Protein AF-A0A959I4A2-F1 (afdb_monomer)

Mean predicted aligned error: 8.58 Å

Foldseek 3Di:
DDWEWEFFAAPVDPRGDTDTFDWDDDPPDPQKTFGQGDPDDPRTPCPAHHGGFIFGWDWDADPVRDIGTYGPDGDDDPDPDDDD

Solvent-accessible surface area (backbone atoms only — not comparable to full-atom values): 5105 Å² total; per-residue (Å²): 130,43,78,33,28,39,76,42,47,28,92,88,43,66,83,72,40,74,45,73,29,38,24,41,75,42,87,95,42,90,56,32,29,28,28,69,41,58,90,68,60,91,82,41,61,68,91,68,66,53,63,69,34,43,25,38,49,42,83,42,67,51,99,87,69,50,76,44,48,27,50,72,52,66,49,86,64,69,69,94,83,68,84,131

Sequence (84 aa):
MTKIYVRVFSEEYWFGAWAPVDAVAKEGEEGIFV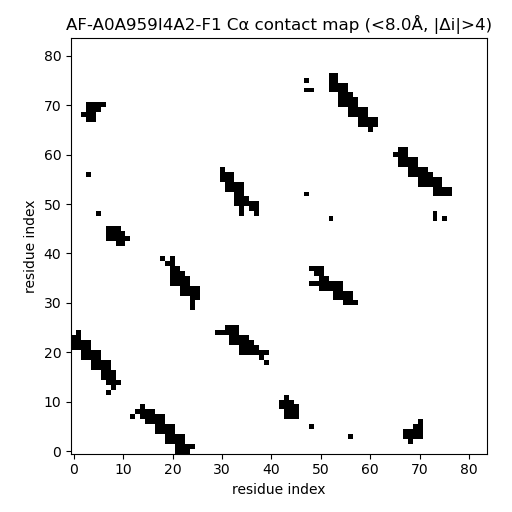IADNDLTEDDEYEFFEPGTEVRVETFTDEHGEEFLGAAEAYFQPADGEEV

Radius of gyration: 13.04 Å; Cα contacts (8 Å, |Δi|>4): 169; chains: 1; bounding box: 24×38×33 Å

Structure (mmCIF, N/CA/C/O backbone):
data_AF-A0A959I4A2-F1
#
_entry.id   AF-A0A959I4A2-F1
#
loop_
_atom_site.group_PDB
_atom_site.id
_atom_site.type_symbol
_atom_site.label_atom_id
_atom_site.label_alt_id
_atom_site.label_comp_id
_atom_site.label_asym_id
_atom_site.label_entity_id
_atom_site.label_seq_id
_atom_site.pdbx_PDB_ins_code
_atom_site.Cartn_x
_atom_site.Cartn_y
_atom_site.Cartn_z
_atom_site.occupancy
_atom_site.B_iso_or_equiv
_atom_site.auth_seq_id
_atom_site.auth_comp_id
_atom_site.auth_asym_id
_atom_site.auth_atom_id
_atom_site.pdb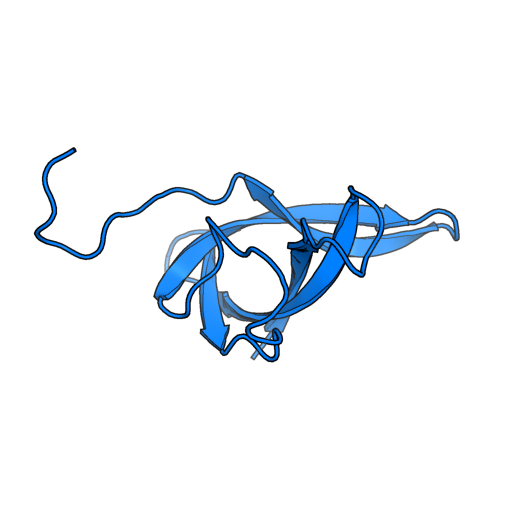x_PDB_model_num
ATOM 1 N N . MET A 1 1 ? -12.292 5.393 -0.049 1.00 78.56 1 MET A N 1
ATOM 2 C CA . MET A 1 1 ? -11.302 4.435 -0.567 1.00 78.56 1 MET A CA 1
ATOM 3 C C . MET A 1 1 ? -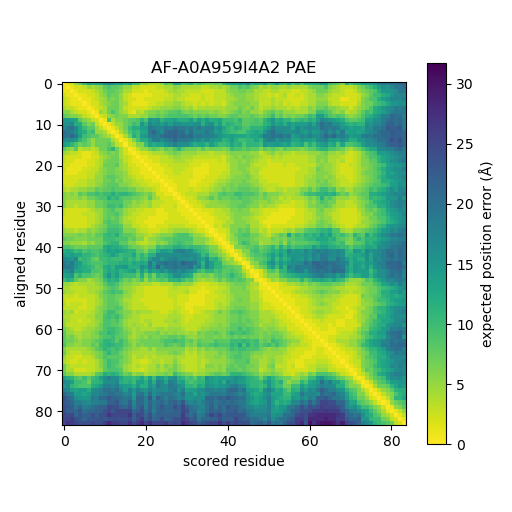10.036 5.223 -0.818 1.00 78.56 1 MET A C 1
ATOM 5 O O . MET A 1 1 ? -10.149 6.330 -1.344 1.00 78.56 1 MET A O 1
ATOM 9 N N . THR A 1 2 ? -8.899 4.734 -0.337 1.00 86.69 2 THR A N 1
ATOM 10 C CA . THR A 1 2 ? -7.613 5.431 -0.417 1.00 86.69 2 THR A CA 1
ATOM 11 C C . THR A 1 2 ? -6.700 4.624 -1.321 1.00 86.69 2 THR A C 1
ATOM 13 O O . THR A 1 2 ? -6.521 3.433 -1.081 1.00 86.69 2 THR A O 1
ATOM 16 N N . LYS A 1 3 ? -6.118 5.262 -2.339 1.00 88.19 3 LYS A N 1
ATOM 17 C CA . LYS A 1 3 ? -5.082 4.622 -3.149 1.00 88.19 3 LYS A CA 1
ATOM 18 C C . LYS A 1 3 ? -3.761 4.651 -2.381 1.00 88.19 3 LYS A C 1
ATOM 20 O O . LYS A 1 3 ? -3.336 5.719 -1.936 1.00 88.19 3 LYS A O 1
ATOM 25 N N . ILE A 1 4 ? -3.149 3.483 -2.222 1.00 87.88 4 ILE A N 1
ATOM 26 C CA . ILE A 1 4 ? -1.802 3.317 -1.665 1.00 87.88 4 ILE A CA 1
ATOM 27 C C . ILE A 1 4 ? -0.931 2.638 -2.718 1.00 87.88 4 ILE A C 1
ATOM 29 O O . ILE A 1 4 ? -1.439 1.909 -3.566 1.00 87.88 4 ILE A O 1
ATOM 33 N N . TYR A 1 5 ? 0.370 2.882 -2.680 1.00 84.69 5 TYR A N 1
ATOM 34 C CA . TYR A 1 5 ? 1.309 2.292 -3.621 1.00 84.69 5 TYR A CA 1
ATOM 35 C C . TYR A 1 5 ? 2.023 1.111 -2.971 1.00 84.69 5 TYR A C 1
ATOM 37 O O . TYR A 1 5 ? 2.544 1.227 -1.864 1.00 84.69 5 TYR A O 1
ATOM 45 N N . VAL A 1 6 ? 2.076 -0.025 -3.655 1.00 81.62 6 VAL A N 1
ATOM 46 C CA . VAL A 1 6 ? 2.828 -1.207 -3.212 1.00 81.62 6 VAL A CA 1
ATOM 47 C C . VAL A 1 6 ? 3.996 -1.451 -4.154 1.00 81.62 6 VAL A C 1
ATOM 49 O O . VAL A 1 6 ? 3.920 -1.127 -5.342 1.00 81.62 6 VAL A O 1
ATOM 52 N N . ARG A 1 7 ? 5.101 -1.986 -3.628 1.00 76.31 7 ARG A N 1
ATOM 53 C CA . ARG A 1 7 ? 6.216 -2.409 -4.478 1.00 76.31 7 ARG A CA 1
ATOM 54 C C . ARG A 1 7 ? 5.837 -3.691 -5.196 1.00 76.31 7 ARG A C 1
ATOM 56 O O . ARG A 1 7 ? 5.440 -4.656 -4.550 1.00 76.31 7 ARG A O 1
ATOM 63 N N . VAL A 1 8 ? 6.012 -3.689 -6.509 1.00 71.38 8 VAL A N 1
ATOM 64 C CA . VAL A 1 8 ? 5.747 -4.841 -7.364 1.00 71.38 8 VAL A CA 1
ATOM 65 C C . VAL A 1 8 ? 7.065 -5.464 -7.803 1.00 71.38 8 VAL A C 1
ATOM 67 O O . VAL A 1 8 ? 8.020 -4.766 -8.165 1.00 71.38 8 VAL A O 1
ATOM 70 N N . PHE A 1 9 ? 7.096 -6.792 -7.757 1.00 66.69 9 PHE A N 1
ATOM 71 C CA . PHE A 1 9 ? 8.135 -7.619 -8.344 1.00 66.69 9 PHE A CA 1
ATOM 72 C C . PHE A 1 9 ? 7.474 -8.410 -9.464 1.00 66.69 9 PHE A C 1
ATOM 74 O O . PHE A 1 9 ? 6.641 -9.268 -9.221 1.00 66.69 9 PHE A O 1
ATOM 81 N N . SER A 1 10 ? 7.779 -8.052 -10.699 1.00 58.50 10 SER A N 1
ATOM 82 C CA . SER A 1 10 ? 7.207 -8.676 -11.884 1.00 58.50 10 SER A CA 1
ATOM 83 C C . SER A 1 10 ? 8.329 -8.937 -12.874 1.00 58.50 10 SER A C 1
ATOM 85 O O . SER A 1 10 ? 9.328 -8.216 -12.882 1.00 58.50 10 SER A O 1
ATOM 87 N N . GLU A 1 11 ? 8.201 -9.971 -13.703 1.00 54.66 11 GLU A N 1
ATOM 88 C CA . GLU A 1 11 ? 9.124 -10.161 -14.825 1.00 54.66 11 GLU A CA 1
ATOM 89 C C . GLU A 1 11 ? 8.954 -9.054 -15.889 1.00 54.66 11 GLU A C 1
ATOM 91 O O . GLU A 1 11 ? 9.911 -8.727 -16.598 1.00 54.66 11 GLU A O 1
ATOM 96 N N . GLU A 1 12 ? 7.769 -8.434 -15.971 1.00 52.53 12 GLU A N 1
ATOM 97 C CA . GLU A 1 12 ? 7.435 -7.375 -16.933 1.00 52.53 12 GLU A CA 1
ATOM 98 C C . GLU A 1 12 ? 7.777 -5.962 -16.429 1.00 52.53 12 GLU A C 1
ATOM 100 O O . GLU A 1 12 ? 8.147 -5.093 -17.228 1.00 52.53 12 GLU A O 1
ATOM 105 N N . TYR A 1 13 ? 7.727 -5.727 -15.114 1.00 49.97 13 TYR A N 1
ATOM 106 C CA . TYR A 1 13 ? 8.126 -4.457 -14.498 1.00 49.97 13 TYR A CA 1
ATOM 107 C C . TYR A 1 13 ? 9.466 -4.595 -13.777 1.00 49.97 13 TYR A C 1
ATOM 109 O O . TYR A 1 13 ? 9.649 -5.463 -12.934 1.00 49.97 13 TYR A O 1
ATOM 117 N N . TRP A 1 14 ? 10.420 -3.701 -14.061 1.00 52.44 14 TRP A N 1
ATOM 118 C CA . TRP A 1 14 ? 11.708 -3.698 -13.362 1.00 52.44 14 TRP A CA 1
ATOM 119 C C . TRP A 1 14 ? 11.527 -3.739 -11.839 1.00 52.44 14 TRP A C 1
ATOM 121 O O . TRP A 1 14 ? 10.770 -2.942 -11.286 1.00 52.44 14 TRP A O 1
ATOM 131 N N . PHE A 1 15 ? 12.269 -4.641 -11.182 1.00 52.50 15 PHE A N 1
ATOM 132 C CA . PHE A 1 15 ? 12.410 -4.735 -9.726 1.00 52.50 15 PHE A CA 1
ATOM 133 C C . PHE A 1 15 ? 12.357 -3.346 -9.069 1.00 52.50 15 PHE A C 1
ATOM 135 O O . PHE A 1 15 ? 13.286 -2.549 -9.227 1.00 52.50 15 PHE A O 1
ATOM 142 N N . GLY A 1 16 ? 11.283 -3.066 -8.322 1.00 56.75 16 GLY A N 1
ATOM 143 C CA . GLY A 1 16 ? 11.114 -1.803 -7.596 1.00 56.75 16 GLY A CA 1
ATOM 144 C C . GLY A 1 16 ? 10.132 -0.796 -8.205 1.00 56.75 16 GLY A C 1
ATOM 145 O O . GLY A 1 16 ? 10.096 0.342 -7.733 1.00 56.75 16 GLY A O 1
ATOM 146 N N . ALA A 1 17 ? 9.332 -1.182 -9.201 1.00 68.69 17 ALA A N 1
ATOM 147 C CA . ALA A 1 17 ? 8.177 -0.392 -9.623 1.00 68.69 17 ALA A CA 1
ATOM 148 C C . ALA A 1 17 ? 7.114 -0.311 -8.507 1.00 68.69 17 ALA A C 1
ATOM 150 O O . ALA A 1 17 ? 6.958 -1.230 -7.701 1.00 68.69 17 ALA A O 1
ATOM 151 N N . TRP A 1 18 ? 6.382 0.804 -8.464 1.00 78.44 18 TRP A N 1
ATOM 152 C CA . TRP A 1 18 ? 5.267 1.021 -7.542 1.00 78.44 18 TRP A CA 1
ATOM 153 C C . TRP A 1 18 ? 3.947 0.950 -8.304 1.00 78.44 18 TRP A C 1
ATOM 155 O O . TRP A 1 18 ? 3.785 1.652 -9.303 1.00 78.44 18 TRP A O 1
ATOM 165 N N . ALA A 1 19 ? 2.996 0.159 -7.814 1.00 80.00 19 ALA A N 1
ATOM 166 C CA . ALA A 1 19 ? 1.662 0.058 -8.397 1.00 80.00 19 ALA A CA 1
ATOM 167 C C . ALA A 1 19 ? 0.582 0.506 -7.401 1.00 80.00 19 ALA A C 1
ATOM 169 O O . ALA A 1 19 ? 0.709 0.238 -6.202 1.00 80.00 19 ALA A O 1
ATOM 170 N N . PRO A 1 20 ? -0.467 1.207 -7.865 1.00 85.50 20 PRO A N 1
ATOM 171 C CA . PRO A 1 20 ? -1.547 1.658 -7.003 1.00 85.50 20 PRO A CA 1
ATOM 172 C C . PRO A 1 20 ? -2.529 0.517 -6.702 1.00 85.50 20 PRO A C 1
ATOM 174 O O . PRO A 1 20 ? -3.026 -0.133 -7.615 1.00 85.50 20 PRO A O 1
ATOM 177 N N . VAL A 1 21 ? -2.894 0.352 -5.434 1.00 86.06 21 VAL A N 1
ATOM 178 C CA . VAL A 1 21 ? -3.972 -0.541 -4.978 1.00 86.06 21 VAL A CA 1
ATOM 179 C C . VAL A 1 21 ? -4.991 0.243 -4.166 1.00 86.06 21 VAL A C 1
ATOM 181 O O . VAL A 1 21 ? -4.677 1.301 -3.606 1.00 86.06 21 VAL A O 1
ATOM 184 N N . ASP A 1 22 ? -6.227 -0.247 -4.109 1.00 89.62 22 ASP A N 1
ATOM 185 C CA . ASP A 1 22 ? -7.227 0.338 -3.226 1.00 89.62 22 ASP A CA 1
ATOM 186 C C . ASP A 1 22 ? -7.113 -0.250 -1.826 1.00 89.62 22 ASP A C 1
ATOM 188 O O . ASP A 1 22 ? -7.108 -1.463 -1.632 1.00 89.62 22 ASP A O 1
ATOM 192 N N . ALA A 1 23 ? -7.091 0.627 -0.828 1.00 89.44 23 ALA A N 1
ATOM 193 C CA . ALA A 1 23 ? -7.060 0.231 0.564 1.00 89.44 23 ALA A CA 1
ATOM 194 C C . ALA A 1 23 ? -7.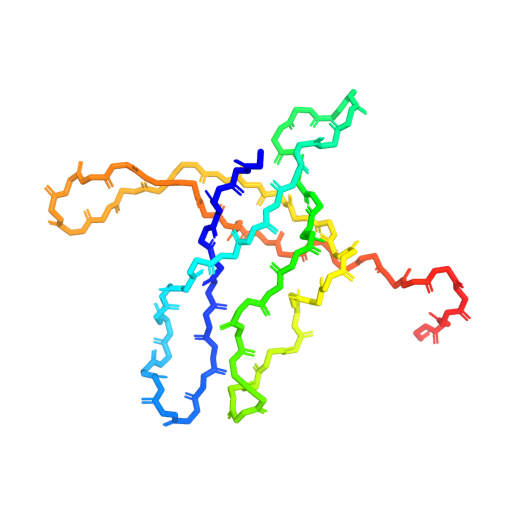997 1.078 1.434 1.00 89.44 23 ALA A C 1
ATOM 196 O O . ALA A 1 23 ? -8.451 2.177 1.075 1.00 89.44 23 ALA A O 1
ATOM 197 N N . VAL A 1 24 ? -8.303 0.542 2.611 1.00 91.12 24 VAL A N 1
ATOM 198 C CA . VAL A 1 24 ? -9.154 1.170 3.623 1.00 91.12 24 VAL A CA 1
ATOM 199 C C . VAL A 1 24 ? -8.361 1.285 4.917 1.00 91.12 24 VAL A C 1
ATOM 201 O O . VAL A 1 24 ? -7.750 0.319 5.355 1.00 91.12 24 VAL A O 1
ATOM 204 N N . ALA A 1 25 ? -8.360 2.471 5.527 1.00 90.31 25 ALA A N 1
ATOM 205 C CA . ALA A 1 25 ? -7.718 2.673 6.821 1.00 90.31 25 ALA A CA 1
ATOM 206 C C . ALA A 1 25 ? -8.379 1.778 7.880 1.00 90.31 25 ALA A C 1
ATOM 208 O O . ALA A 1 25 ? -9.610 1.748 7.985 1.00 90.31 25 ALA A O 1
ATOM 209 N N . LYS A 1 26 ? -7.569 1.065 8.664 1.00 87.50 26 LYS A N 1
ATOM 210 C CA . LYS A 1 26 ? -8.061 0.191 9.728 1.00 87.50 26 LYS A CA 1
ATOM 211 C C . LYS A 1 26 ? -8.529 1.033 10.915 1.00 87.50 26 LYS A C 1
ATOM 213 O O . LYS A 1 26 ? -7.816 1.910 11.402 1.00 87.50 26 LYS A O 1
ATOM 218 N N . GLU A 1 27 ? -9.758 0.800 11.370 1.00 87.06 27 GLU A N 1
ATOM 219 C CA . GLU A 1 27 ? -10.337 1.581 12.464 1.00 87.06 27 GLU A CA 1
ATOM 220 C C . GLU A 1 27 ? -9.549 1.354 13.764 1.00 87.06 27 GLU A C 1
ATOM 222 O O . GLU A 1 27 ? -9.358 0.222 14.199 1.00 87.06 27 GLU A O 1
ATOM 227 N N . GLY A 1 28 ? -9.093 2.441 14.392 1.00 86.06 28 GLY A N 1
ATOM 228 C CA . GLY A 1 28 ? -8.345 2.389 15.652 1.00 86.06 28 GLY A CA 1
ATOM 229 C C . GLY A 1 28 ? -6.833 2.168 15.520 1.00 86.06 28 GLY A C 1
ATOM 230 O O . GLY A 1 28 ? -6.146 2.253 16.537 1.00 86.06 28 GLY A O 1
ATOM 231 N N . GLU A 1 29 ? -6.301 1.960 14.309 1.00 85.69 29 GLU A N 1
ATOM 232 C CA . GLU A 1 29 ? -4.865 1.761 14.060 1.00 85.69 29 GLU A CA 1
ATOM 233 C C . GLU A 1 29 ? -4.326 2.785 13.048 1.00 85.69 29 GLU A C 1
ATOM 235 O O . GLU A 1 29 ? -4.488 2.659 11.835 1.00 85.69 29 GLU A O 1
ATOM 240 N N . GLU A 1 30 ? -3.679 3.839 13.555 1.00 85.25 30 GLU A N 1
ATOM 241 C CA . GLU A 1 30 ? -3.111 4.896 12.715 1.00 85.25 30 GLU A CA 1
ATOM 242 C C . GLU A 1 30 ? -1.975 4.356 11.831 1.00 85.25 30 GLU A C 1
ATOM 244 O O . GLU A 1 30 ? -1.038 3.719 12.313 1.00 85.25 30 GLU A O 1
ATOM 249 N N . GLY A 1 31 ? -2.057 4.627 10.526 1.00 85.25 31 GLY A N 1
ATOM 250 C CA . GLY A 1 31 ? -1.057 4.196 9.546 1.00 85.25 31 GLY A CA 1
ATOM 251 C C . GLY A 1 31 ? -1.199 2.746 9.072 1.00 85.25 31 GLY A C 1
ATOM 252 O O . GLY A 1 31 ? -0.386 2.318 8.256 1.00 85.25 31 GLY A O 1
ATOM 253 N N . ILE A 1 32 ? -2.218 2.006 9.528 1.00 88.12 32 ILE A N 1
ATOM 254 C CA . ILE A 1 32 ? -2.534 0.660 9.032 1.00 88.12 32 ILE A CA 1
ATOM 255 C C . ILE A 1 32 ? -3.684 0.726 8.028 1.00 88.12 32 ILE A C 1
ATOM 257 O O . ILE A 1 32 ? -4.721 1.350 8.271 1.00 88.12 32 ILE A O 1
ATOM 261 N N . PHE A 1 33 ? -3.493 0.070 6.889 1.00 90.06 33 PHE A N 1
ATOM 262 C CA . PHE A 1 33 ? -4.465 -0.025 5.810 1.00 90.06 33 PHE A CA 1
ATOM 263 C C . PHE A 1 33 ? -4.689 -1.487 5.436 1.00 90.06 33 PHE A C 1
ATOM 265 O O . PHE A 1 33 ? -3.755 -2.280 5.426 1.00 90.06 33 PHE A O 1
ATOM 272 N N . VAL A 1 34 ? -5.931 -1.829 5.113 1.00 88.38 34 VAL A N 1
ATOM 273 C CA . VAL A 1 34 ? -6.324 -3.142 4.599 1.00 88.38 34 VAL A CA 1
ATOM 274 C C . VAL A 1 34 ? -6.532 -3.013 3.098 1.00 88.38 34 VAL A C 1
ATOM 276 O O . VAL A 1 34 ? -7.316 -2.157 2.671 1.00 88.38 34 VAL A O 1
ATOM 279 N N . ILE A 1 35 ? -5.846 -3.832 2.300 1.00 86.81 35 ILE A N 1
ATOM 280 C CA . ILE A 1 35 ? -6.044 -3.867 0.845 1.00 86.81 35 ILE A CA 1
ATOM 281 C C . ILE A 1 35 ? -7.471 -4.334 0.576 1.00 86.81 35 ILE A C 1
ATOM 283 O O . ILE A 1 35 ? -7.891 -5.388 1.038 1.00 86.81 35 ILE A O 1
ATOM 287 N N . ALA A 1 36 ? -8.248 -3.516 -0.118 1.00 87.06 36 ALA A N 1
ATOM 288 C CA . ALA A 1 36 ? -9.643 -3.805 -0.424 1.00 87.06 36 ALA A CA 1
ATOM 289 C C . ALA A 1 36 ? -9.798 -4.429 -1.810 1.00 87.06 36 ALA A C 1
ATOM 291 O O . ALA A 1 36 ? -10.679 -5.263 -2.000 1.00 87.06 36 ALA A O 1
ATOM 292 N N . ASP A 1 37 ? -8.954 -4.014 -2.750 1.00 81.81 37 ASP A N 1
ATOM 293 C CA . ASP A 1 37 ? -8.917 -4.521 -4.113 1.00 81.81 37 ASP A CA 1
ATOM 294 C C . ASP A 1 37 ? -7.511 -4.311 -4.683 1.00 81.81 37 ASP A C 1
ATOM 296 O O . ASP A 1 37 ? -6.848 -3.309 -4.370 1.00 81.81 37 ASP A O 1
ATOM 300 N N . ASN A 1 38 ? -7.053 -5.262 -5.494 1.00 73.38 38 ASN A N 1
ATOM 301 C CA . ASN A 1 38 ? -5.823 -5.123 -6.246 1.00 73.38 38 ASN A CA 1
ATOM 302 C C . ASN A 1 38 ? -6.136 -5.188 -7.755 1.00 73.38 38 ASN A C 1
ATOM 304 O O . ASN A 1 38 ? -6.519 -6.210 -8.301 1.00 73.38 38 ASN A O 1
ATOM 308 N N . ASP A 1 39 ? -5.951 -4.074 -8.467 1.00 71.25 39 ASP A N 1
ATOM 309 C CA . ASP A 1 39 ? -6.062 -4.015 -9.940 1.00 71.25 39 ASP A CA 1
ATOM 310 C C . ASP A 1 39 ? -4.789 -4.565 -10.624 1.00 71.25 39 ASP A C 1
ATOM 312 O O . ASP A 1 39 ? -4.326 -4.087 -11.661 1.00 71.25 39 ASP A O 1
ATOM 316 N N . LEU A 1 40 ? -4.167 -5.527 -9.964 1.00 70.12 40 LEU A N 1
ATOM 317 C CA . LEU A 1 40 ? -2.836 -6.044 -10.191 1.00 70.12 40 LEU A CA 1
ATOM 318 C C . LEU A 1 40 ? -2.962 -7.305 -11.069 1.00 70.12 40 LEU A C 1
ATOM 320 O O . LEU A 1 40 ? -3.760 -8.192 -10.775 1.00 70.12 40 LEU A O 1
ATOM 324 N N . THR A 1 41 ? -2.260 -7.362 -12.203 1.00 64.62 41 THR A N 1
ATOM 325 C CA . THR A 1 41 ? -2.413 -8.431 -13.211 1.00 64.62 41 THR A CA 1
ATOM 326 C C . THR A 1 41 ? -1.768 -9.755 -12.790 1.00 64.62 41 THR A C 1
ATOM 328 O O . THR A 1 41 ? -0.645 -9.746 -12.321 1.00 64.62 41 THR A O 1
ATOM 331 N N . GLU A 1 42 ? -2.429 -10.902 -13.012 1.00 55.12 42 GLU A N 1
ATOM 332 C CA . GLU A 1 42 ? -1.967 -12.252 -12.590 1.00 55.12 42 GLU A CA 1
ATOM 333 C C . GLU A 1 42 ? -0.524 -12.637 -13.003 1.00 55.12 42 GLU A C 1
ATOM 335 O O . GLU A 1 42 ? 0.053 -13.525 -12.382 1.00 55.12 42 GLU A O 1
ATOM 340 N N . ASP A 1 43 ? 0.054 -12.003 -14.031 1.00 57.09 43 ASP A N 1
ATOM 341 C CA . ASP A 1 43 ? 1.435 -12.236 -14.503 1.00 57.09 43 ASP A CA 1
ATOM 342 C C . ASP A 1 43 ? 2.520 -11.574 -13.631 1.00 57.09 43 ASP A C 1
ATOM 344 O O . ASP A 1 43 ? 3.708 -11.870 -13.750 1.00 57.09 43 ASP A O 1
ATOM 348 N N . ASP A 1 44 ? 2.139 -10.673 -12.740 1.00 60.66 44 ASP A N 1
ATOM 349 C CA . ASP A 1 44 ? 3.055 -10.061 -11.794 1.00 60.66 44 ASP A CA 1
ATOM 350 C C . ASP A 1 44 ? 3.106 -10.929 -10.518 1.00 60.66 44 ASP A C 1
ATOM 352 O O . ASP A 1 44 ? 2.084 -11.230 -9.898 1.00 60.66 44 ASP A O 1
ATOM 356 N N . GLU A 1 45 ? 4.297 -11.360 -10.103 1.00 52.62 45 GLU A N 1
ATOM 357 C CA . GLU A 1 45 ? 4.472 -12.213 -8.921 1.00 52.62 45 GLU A CA 1
ATOM 358 C C . GLU A 1 45 ? 4.254 -11.406 -7.624 1.00 52.62 45 GLU A C 1
ATOM 360 O O . GLU A 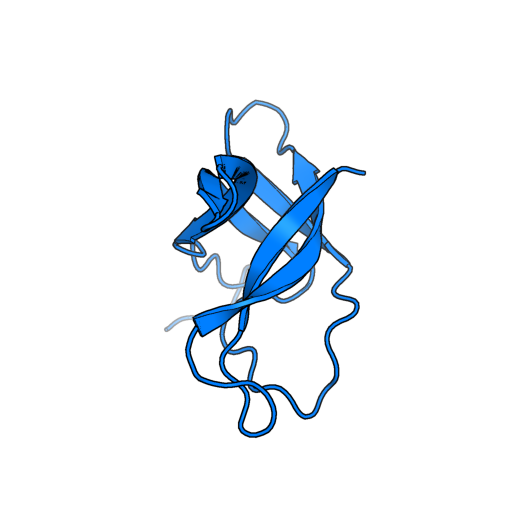1 45 ? 5.178 -10.881 -6.995 1.00 52.62 45 GLU A O 1
ATOM 365 N N . TYR A 1 46 ? 2.995 -11.289 -7.200 1.00 59.91 46 TYR A N 1
ATOM 366 C CA . TYR A 1 46 ? 2.612 -10.609 -5.963 1.00 59.91 46 TYR A CA 1
ATOM 367 C C . TYR A 1 46 ? 2.613 -11.566 -4.777 1.00 59.91 46 TYR A C 1
ATOM 369 O O . TYR A 1 46 ? 1.560 -11.954 -4.283 1.00 59.91 46 TYR A O 1
ATOM 377 N N . GLU A 1 47 ? 3.778 -11.918 -4.245 1.00 51.91 47 GLU A N 1
ATOM 378 C CA . GLU A 1 47 ? 3.808 -12.766 -3.040 1.00 51.91 47 GLU A CA 1
ATOM 379 C C . GLU A 1 47 ? 3.127 -12.120 -1.800 1.00 51.91 47 GLU A C 1
ATOM 381 O O . GLU A 1 47 ? 2.951 -12.802 -0.795 1.00 51.91 47 GLU A O 1
ATOM 386 N N . PHE A 1 48 ? 2.734 -10.828 -1.814 1.00 59.84 48 PHE A N 1
ATOM 387 C CA . PHE A 1 48 ? 2.512 -10.082 -0.559 1.00 59.84 48 PHE A CA 1
ATOM 388 C C . PHE A 1 48 ? 1.308 -9.119 -0.461 1.00 59.84 48 PHE A C 1
ATOM 390 O O . PHE A 1 48 ? 1.178 -8.475 0.580 1.00 59.84 48 PHE A O 1
ATOM 397 N N . PHE A 1 49 ? 0.442 -8.962 -1.474 1.00 72.00 49 PHE A N 1
ATOM 398 C CA . PHE A 1 49 ? -0.567 -7.874 -1.480 1.00 72.00 49 PHE A CA 1
ATOM 399 C C . PHE A 1 49 ? -1.961 -8.284 -1.986 1.00 72.00 49 PHE A C 1
ATOM 401 O O . PHE A 1 49 ? -2.563 -7.605 -2.823 1.00 72.00 49 PHE A O 1
ATOM 408 N N . GLU A 1 50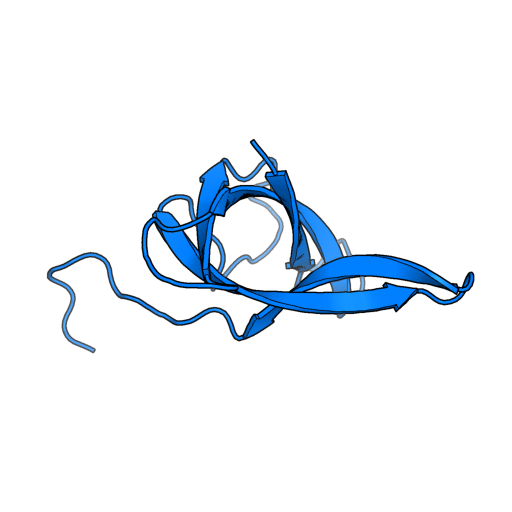 ? -2.490 -9.394 -1.480 1.00 77.25 50 GLU A N 1
ATOM 409 C CA . GLU A 1 50 ? -3.863 -9.827 -1.761 1.00 77.25 50 GLU A CA 1
ATOM 410 C C . GLU A 1 50 ? -4.911 -8.939 -1.054 1.00 77.25 50 GLU A C 1
ATOM 412 O O . GLU A 1 50 ? -4.615 -8.285 -0.045 1.00 77.25 50 GLU A O 1
ATOM 417 N N . PRO A 1 51 ? -6.168 -8.893 -1.539 1.00 84.12 51 PRO A N 1
ATOM 418 C CA . PRO A 1 51 ? -7.248 -8.251 -0.802 1.00 84.12 51 PRO A CA 1
ATOM 419 C C . PRO A 1 51 ? -7.409 -8.879 0.590 1.00 84.12 51 PRO A C 1
ATOM 421 O O . PRO A 1 51 ? -7.477 -10.095 0.742 1.00 84.12 51 PRO A O 1
ATOM 424 N N . GLY A 1 52 ? -7.494 -8.039 1.617 1.00 84.06 52 GLY A N 1
ATOM 425 C CA . GLY A 1 52 ? -7.514 -8.429 3.025 1.00 84.06 52 GLY A CA 1
ATOM 426 C C . GLY A 1 52 ? -6.159 -8.309 3.723 1.00 84.06 52 GLY A C 1
ATOM 427 O O . GLY A 1 52 ? -6.135 -8.291 4.952 1.00 84.06 52 GLY A O 1
ATOM 428 N N . THR A 1 53 ? -5.049 -8.160 2.992 1.00 83.06 53 THR A N 1
ATOM 429 C CA . THR A 1 53 ? -3.730 -7.973 3.609 1.00 83.06 53 THR A CA 1
ATOM 430 C C . THR A 1 53 ? -3.637 -6.627 4.329 1.00 83.06 53 THR A C 1
ATOM 432 O O . THR A 1 53 ? -3.981 -5.576 3.779 1.00 83.06 53 THR A O 1
ATOM 435 N N . GLU A 1 54 ? -3.135 -6.660 5.563 1.00 86.62 54 GLU A N 1
ATOM 436 C CA . GLU A 1 54 ? -2.841 -5.469 6.355 1.00 86.62 54 GLU A CA 1
ATOM 437 C C . GLU A 1 54 ? -1.429 -4.962 6.058 1.00 86.62 54 GLU A C 1
ATOM 439 O O . GLU A 1 54 ? -0.435 -5.682 6.162 1.00 86.62 54 GLU A O 1
ATOM 444 N N . VAL A 1 55 ? -1.322 -3.686 5.712 1.00 84.38 55 VAL A N 1
ATOM 445 C CA . VAL A 1 55 ? -0.049 -3.041 5.404 1.00 84.38 55 VAL A CA 1
ATOM 446 C C . VAL A 1 55 ? 0.091 -1.767 6.213 1.00 84.38 55 VAL A C 1
ATOM 448 O O . VAL A 1 55 ? -0.862 -1.002 6.390 1.00 84.38 55 VAL A O 1
ATOM 451 N N . ARG A 1 56 ? 1.304 -1.511 6.698 1.00 87.50 56 ARG A N 1
ATOM 452 C CA . ARG A 1 56 ? 1.633 -0.199 7.243 1.00 87.50 56 ARG A CA 1
ATOM 453 C C . ARG A 1 56 ? 2.060 0.698 6.107 1.00 87.50 56 ARG A C 1
ATOM 455 O O . ARG A 1 56 ? 2.940 0.333 5.326 1.00 87.50 56 ARG A O 1
ATOM 462 N N . VAL A 1 57 ? 1.451 1.870 6.042 1.00 87.69 57 VAL A N 1
ATOM 463 C CA . VAL A 1 57 ? 1.824 2.874 5.057 1.00 87.69 57 VAL A CA 1
ATOM 464 C C . VAL A 1 57 ? 2.731 3.921 5.674 1.00 87.69 57 VAL A C 1
ATOM 466 O O . VAL A 1 57 ? 2.572 4.315 6.831 1.00 87.69 57 VAL A O 1
ATOM 469 N N . GLU A 1 58 ? 3.665 4.390 4.867 1.00 88.81 58 GLU A N 1
ATOM 470 C CA . GLU A 1 58 ? 4.499 5.547 5.148 1.00 88.81 58 GLU A CA 1
ATOM 471 C C . GLU A 1 58 ? 4.413 6.521 3.970 1.00 88.81 58 GLU A C 1
ATOM 473 O O . GLU A 1 58 ? 4.004 6.159 2.863 1.00 88.81 58 GLU A O 1
ATOM 478 N N . THR A 1 59 ? 4.772 7.779 4.212 1.00 88.69 59 THR A N 1
ATOM 479 C CA . THR A 1 59 ? 4.876 8.772 3.143 1.00 88.69 59 THR A CA 1
ATOM 480 C C . THR A 1 59 ? 6.235 8.639 2.470 1.00 88.69 59 THR A C 1
ATOM 482 O O . THR A 1 59 ? 7.272 8.742 3.126 1.00 88.69 59 THR A O 1
ATOM 485 N N . PHE A 1 60 ? 6.225 8.447 1.157 1.00 84.56 60 PHE A N 1
ATOM 486 C CA . PHE A 1 60 ? 7.409 8.436 0.309 1.00 84.56 60 PHE A CA 1
ATOM 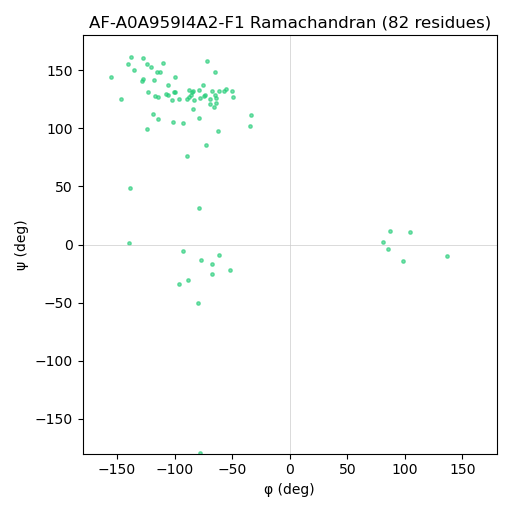487 C C . PHE A 1 60 ? 7.415 9.671 -0.581 1.00 84.56 60 PHE A C 1
ATOM 489 O O . PHE A 1 60 ? 6.368 10.248 -0.864 1.00 84.56 60 PHE A O 1
ATOM 496 N N . THR A 1 61 ? 8.603 10.061 -1.030 1.00 84.19 61 THR A N 1
ATOM 497 C CA . THR A 1 61 ? 8.793 11.144 -1.995 1.00 84.19 61 THR A CA 1
ATOM 498 C C . THR A 1 61 ? 9.424 10.566 -3.252 1.00 84.19 61 THR A C 1
ATOM 500 O O . THR A 1 61 ? 10.432 9.859 -3.159 1.00 84.19 61 THR A O 1
ATOM 503 N N . ASP A 1 62 ? 8.826 10.834 -4.409 1.00 79.69 62 ASP A N 1
ATOM 504 C CA . ASP A 1 62 ? 9.346 10.379 -5.698 1.00 79.69 62 ASP A CA 1
ATOM 505 C C . ASP A 1 62 ? 10.526 11.247 -6.198 1.00 79.69 62 ASP A C 1
A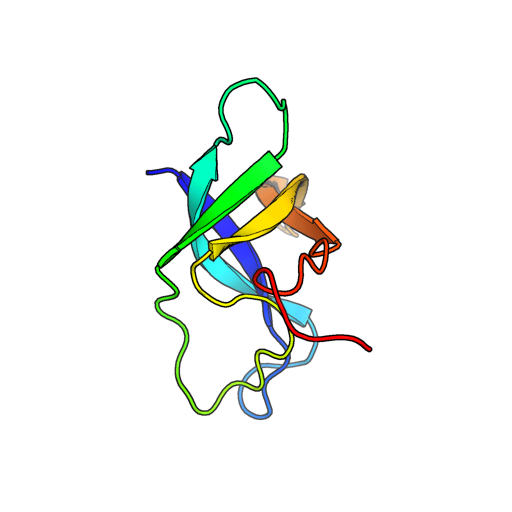TOM 507 O O . ASP A 1 62 ? 10.968 12.194 -5.540 1.00 79.69 62 ASP A O 1
ATOM 511 N N . GLU A 1 63 ? 11.060 10.927 -7.380 1.00 79.75 63 GLU A N 1
ATOM 512 C CA . GLU A 1 63 ? 12.168 11.674 -7.997 1.00 79.75 63 GLU A CA 1
ATOM 513 C C . GLU A 1 63 ? 11.803 13.107 -8.432 1.00 79.75 63 GLU A C 1
ATOM 515 O O . GLU A 1 63 ? 12.696 13.937 -8.630 1.00 79.75 63 GLU A O 1
ATOM 520 N N . HIS A 1 64 ? 10.509 13.416 -8.536 1.00 83.00 64 HIS A N 1
ATOM 521 C CA . HIS A 1 64 ? 9.977 14.741 -8.851 1.00 83.00 64 HIS A CA 1
ATOM 522 C C . HIS A 1 64 ? 9.661 15.566 -7.593 1.00 83.00 64 HIS A C 1
ATOM 524 O O . HIS A 1 64 ? 9.355 16.757 -7.704 1.00 83.00 64 HIS A O 1
ATOM 530 N N . GLY A 1 65 ? 9.794 14.977 -6.399 1.00 85.50 65 GLY A N 1
ATOM 531 C CA . GLY A 1 65 ? 9.473 15.621 -5.128 1.00 85.50 65 GLY A CA 1
ATOM 532 C C . GLY A 1 65 ? 8.004 15.484 -4.716 1.00 85.50 65 GLY A C 1
ATOM 533 O O . GLY A 1 65 ? 7.578 16.187 -3.799 1.00 85.50 65 GLY A O 1
ATOM 534 N N . GLU A 1 66 ? 7.229 14.627 -5.379 1.00 87.25 66 GLU A N 1
ATOM 535 C CA . GLU A 1 66 ? 5.820 14.384 -5.077 1.00 87.25 66 GLU A CA 1
ATOM 536 C C . GLU A 1 66 ? 5.677 13.353 -3.951 1.00 87.25 66 GLU A C 1
ATOM 538 O O . GLU A 1 66 ? 6.316 12.299 -3.953 1.00 87.25 66 GLU A O 1
ATOM 543 N N . GLU A 1 67 ? 4.839 13.672 -2.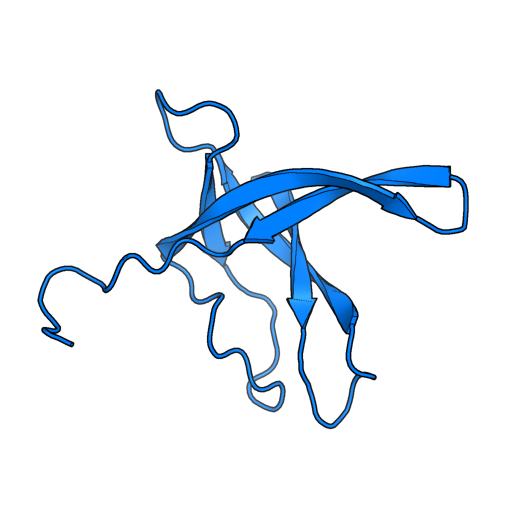963 1.00 88.50 67 GLU A N 1
ATOM 544 C CA . GLU A 1 67 ? 4.571 12.802 -1.820 1.00 88.50 67 GLU A CA 1
ATOM 545 C C . GLU A 1 67 ? 3.436 11.815 -2.125 1.00 88.50 67 GLU A C 1
ATOM 547 O O . GLU A 1 67 ? 2.363 12.210 -2.587 1.00 88.50 67 GLU A O 1
ATOM 552 N N . PHE A 1 68 ? 3.639 10.537 -1.803 1.00 84.69 68 PHE A N 1
ATOM 553 C CA . PHE A 1 68 ? 2.624 9.491 -1.934 1.00 84.69 68 PHE A CA 1
ATOM 554 C C . PHE A 1 68 ? 2.657 8.514 -0.753 1.00 84.69 68 PHE A C 1
ATOM 556 O O . PHE A 1 68 ? 3.673 8.351 -0.081 1.00 84.69 68 PHE A O 1
ATOM 563 N N . LEU A 1 69 ? 1.526 7.855 -0.490 1.00 86.62 69 LEU A N 1
ATOM 564 C CA . LEU A 1 69 ? 1.429 6.806 0.527 1.00 86.62 69 LEU A CA 1
ATOM 565 C C . LEU A 1 69 ? 1.891 5.480 -0.071 1.00 86.62 69 LEU A C 1
ATOM 567 O O . LEU A 1 69 ? 1.260 4.980 -1.002 1.00 86.62 69 LEU A O 1
ATOM 571 N N . GLY A 1 70 ? 2.966 4.914 0.464 1.00 85.31 70 GLY A N 1
ATOM 572 C CA . GLY A 1 70 ? 3.491 3.614 0.057 1.00 85.31 70 GLY A CA 1
ATOM 573 C C . GLY A 1 70 ? 3.402 2.594 1.188 1.00 85.31 70 GLY A C 1
ATOM 574 O O . GLY A 1 70 ? 3.514 2.958 2.356 1.00 85.31 70 GLY A O 1
ATOM 575 N N . ALA A 1 71 ? 3.215 1.317 0.865 1.00 85.06 71 ALA A N 1
ATOM 576 C CA . ALA A 1 71 ? 3.372 0.235 1.832 1.00 85.06 71 ALA A CA 1
ATOM 577 C C . ALA A 1 71 ? 4.859 0.087 2.204 1.00 85.06 71 ALA A C 1
ATOM 579 O O . ALA A 1 71 ? 5.701 -0.127 1.329 1.00 85.06 71 ALA A O 1
ATOM 580 N N . ALA A 1 72 ? 5.177 0.228 3.492 1.00 72.31 72 ALA A N 1
ATOM 581 C CA . ALA A 1 72 ? 6.544 0.189 4.009 1.00 72.31 72 ALA A CA 1
ATOM 582 C C . ALA A 1 72 ? 7.069 -1.243 4.165 1.00 72.31 72 ALA A C 1
ATOM 584 O O . ALA A 1 72 ? 8.128 -1.585 3.645 1.00 72.31 72 ALA A O 1
ATOM 585 N N . GLU A 1 73 ? 6.283 -2.086 4.831 1.00 66.06 73 GLU A N 1
ATOM 586 C CA . GLU A 1 73 ? 6.470 -3.528 4.965 1.00 66.06 73 GLU A CA 1
ATOM 587 C C . GLU A 1 73 ? 5.059 -4.131 5.018 1.00 66.06 73 GLU A C 1
ATOM 589 O O . GLU A 1 73 ? 4.219 -3.686 5.810 1.00 66.06 73 GLU A O 1
ATOM 594 N N . ALA A 1 74 ? 4.754 -5.085 4.136 1.00 58.19 74 ALA A N 1
ATOM 595 C CA . ALA A 1 74 ? 3.514 -5.842 4.249 1.00 58.19 74 ALA A CA 1
ATOM 596 C C . ALA A 1 74 ? 3.599 -6.666 5.538 1.00 58.19 74 ALA A C 1
ATOM 598 O O . ALA A 1 74 ? 4.506 -7.488 5.685 1.00 58.19 74 ALA A O 1
ATOM 599 N N . TYR A 1 75 ? 2.701 -6.430 6.494 1.00 54.88 75 TYR A N 1
ATOM 600 C CA . TYR A 1 75 ? 2.624 -7.300 7.657 1.00 54.88 75 TYR A CA 1
ATOM 601 C C . TYR A 1 75 ? 1.869 -8.536 7.194 1.00 54.88 75 TYR A C 1
ATOM 603 O O . TYR A 1 75 ? 0.673 -8.478 6.927 1.00 54.88 75 TYR A O 1
ATOM 611 N N . PHE A 1 76 ? 2.576 -9.656 7.060 1.00 51.16 76 PHE A N 1
ATOM 612 C CA . PHE A 1 76 ? 1.936 -10.936 6.796 1.00 51.16 76 PHE A CA 1
ATOM 613 C C . PHE A 1 76 ? 1.031 -11.272 7.987 1.00 51.16 76 PHE A C 1
ATOM 615 O O . PHE A 1 76 ? 1.497 -11.733 9.031 1.00 51.16 76 PHE A O 1
ATOM 622 N N . GLN A 1 77 ? -0.261 -10.988 7.858 1.00 47.97 77 GLN A N 1
ATOM 623 C CA . GLN A 1 77 ? -1.277 -11.679 8.629 1.00 47.97 77 GLN A CA 1
ATOM 624 C C . GLN A 1 77 ? -1.737 -12.843 7.761 1.00 47.97 77 GLN A C 1
ATOM 626 O O . GLN A 1 77 ? -2.449 -12.602 6.784 1.00 47.97 77 GLN A O 1
ATOM 631 N N . PRO A 1 78 ? -1.315 -14.087 8.059 1.00 44.12 78 PRO A N 1
ATOM 632 C CA . PRO A 1 78 ? -1.959 -15.228 7.436 1.00 44.12 78 PRO A CA 1
ATOM 633 C C . PRO A 1 78 ? -3.452 -15.112 7.735 1.00 44.12 78 PRO A C 1
ATOM 635 O O . PRO A 1 78 ? -3.834 -14.818 8.873 1.00 44.12 78 PRO A O 1
ATOM 638 N N . ALA A 1 79 ? -4.288 -15.312 6.716 1.00 48.59 79 ALA A N 1
ATOM 639 C CA . ALA A 1 79 ? -5.712 -15.495 6.935 1.00 48.59 79 ALA A CA 1
ATOM 640 C C . ALA A 1 79 ? -5.876 -16.562 8.028 1.00 48.59 79 ALA A C 1
ATOM 642 O O . ALA A 1 79 ? -5.255 -17.621 7.936 1.00 48.59 79 ALA A O 1
ATOM 643 N N . ASP A 1 80 ? -6.631 -16.241 9.085 1.00 46.56 80 ASP A N 1
ATOM 644 C CA . ASP A 1 80 ? -6.886 -17.103 10.244 1.00 46.56 80 ASP A CA 1
ATOM 645 C C . ASP A 1 80 ? -6.962 -18.593 9.843 1.00 46.56 80 ASP A C 1
ATOM 647 O O . ASP A 1 80 ? -7.978 -19.049 9.315 1.00 46.56 80 ASP A O 1
ATOM 651 N N . GLY A 1 81 ? -5.888 -19.356 10.096 1.00 47.22 81 GLY A N 1
ATOM 652 C CA . GLY A 1 81 ? -5.901 -20.817 9.975 1.00 47.22 81 GLY A CA 1
ATOM 653 C C . GLY A 1 81 ? -4.713 -21.516 9.308 1.00 47.22 81 GLY A C 1
ATOM 654 O O . GLY A 1 81 ? -4.664 -22.740 9.415 1.00 47.22 81 GLY A O 1
ATOM 655 N N . GLU A 1 82 ? -3.764 -20.825 8.671 1.00 41.88 82 GLU A N 1
ATOM 656 C CA . GLU A 1 82 ? -2.612 -21.507 8.050 1.00 41.88 82 GLU A CA 1
ATOM 657 C C . GLU A 1 82 ? -1.350 -21.385 8.929 1.00 41.88 82 GLU A C 1
ATOM 659 O O . GLU A 1 82 ? -0.761 -20.314 9.072 1.00 41.88 82 GLU A O 1
ATOM 664 N N . GLU A 1 83 ? -0.986 -22.484 9.602 1.00 39.19 83 GLU A N 1
ATOM 665 C CA . GLU A 1 83 ? 0.250 -22.606 10.389 1.00 39.19 83 GLU A CA 1
ATOM 666 C C . GLU A 1 83 ? 1.467 -22.633 9.444 1.00 39.19 83 GLU A C 1
ATOM 668 O O . GLU A 1 83 ? 1.525 -23.471 8.543 1.00 39.19 83 GLU A O 1
ATOM 673 N N . VAL A 1 84 ? 2.432 -21.729 9.662 1.00 50.34 84 VAL A N 1
ATOM 674 C CA . VAL A 1 84 ? 3.761 -21.741 9.012 1.00 50.34 84 VAL A CA 1
ATOM 675 C C . VAL A 1 84 ? 4.678 -22.833 9.559 1.00 50.34 84 VAL A C 1
ATOM 677 O O . VAL A 1 84 ? 4.607 -23.122 10.777 1.00 50.34 84 VAL A O 1
#

pLDDT: mean 73.58, std 15.34, range [39.19, 91.12]

Nearest PDB structures (foldseek):
  3go5-assembly1_A  TM=3.307E-01  e=1.220E+00  Streptococcus pneumoniae TIGR4
  1uwv-assembly1_A  TM=3.049E-01  e=2.914E+00  Escherichia coli K-12
  5xj1-assembly1_A  TM=2.628E-01  e=3.675E+00  Streptococcus pneumoniae TIGR4
  7lhd-assembly1_IJ  TM=3.082E-01  e=6.197E+00  Qubevirus durum

Secondary structure (DSSP, 8-state):
-EEEEEEE--SSS-TTEEEEEEEEEPTT-TTEEEEEE----TTS--SS--TT-EEEEEEEE-TTS-EEEEEEEE-----TT---